Protein AF-A0A975AZ81-F1 (afdb_monomer_lite)

Sequence (62 aa):
MRDYEDLPRELKSKIEEICELDPYGLSPKTLYKNIYTSSGSYVKLAEIFEVMPSLVKAIKEC

Secondary structure (DSSP, 8-state):
---GGGS-HHHHHHHHHHHHT-TT---HHHHHHHHHH--S-HHHHHHHTTS-HHHHHHHH--

pLDDT: mean 92.35, std 5.17, range [64.19, 96.62]

Structure (mmCIF, N/CA/C/O backbone):
data_AF-A0A975AZ81-F1
#
_entry.id   AF-A0A975AZ81-F1
#
loop_
_atom_site.group_PDB
_atom_site.id
_atom_site.type_symbol
_atom_site.label_atom_id
_atom_site.label_alt_id
_atom_site.label_comp_id
_atom_site.label_asym_id
_atom_site.label_entity_id
_atom_site.label_seq_id
_atom_site.pdbx_PDB_ins_code
_atom_site.Cartn_x
_atom_site.Cartn_y
_atom_site.Cartn_z
_atom_site.occupancy
_atom_site.B_iso_or_equiv
_atom_site.auth_seq_id
_atom_site.auth_comp_id
_atom_site.auth_asym_id
_atom_site.auth_atom_id
_atom_site.pdbx_PDB_model_num
ATOM 1 N N . MET A 1 1 ? 14.054 -4.758 -0.717 1.00 64.19 1 MET A N 1
ATOM 2 C CA . MET A 1 1 ? 12.676 -4.313 -0.998 1.00 64.19 1 MET A CA 1
ATOM 3 C C . MET A 1 1 ? 12.380 -4.758 -2.413 1.00 64.19 1 MET A C 1
ATOM 5 O O . MET A 1 1 ? 13.182 -4.418 -3.270 1.00 64.19 1 MET A O 1
ATOM 9 N N . ARG A 1 2 ? 11.353 -5.588 -2.642 1.00 77.69 2 ARG A N 1
ATOM 10 C CA . ARG A 1 2 ? 10.926 -5.879 -4.020 1.00 77.69 2 ARG A CA 1
ATOM 11 C C . ARG A 1 2 ? 10.377 -4.601 -4.630 1.00 77.69 2 ARG A C 1
ATOM 13 O O . ARG A 1 2 ? 9.719 -3.833 -3.918 1.00 77.69 2 ARG A O 1
ATOM 20 N N . ASP A 1 3 ? 10.652 -4.361 -5.899 1.00 86.94 3 ASP A N 1
ATOM 21 C CA . ASP A 1 3 ? 10.031 -3.241 -6.584 1.00 86.94 3 ASP A CA 1
ATOM 22 C C . ASP A 1 3 ? 8.559 -3.557 -6.864 1.00 86.94 3 ASP A C 1
ATOM 24 O O . ASP A 1 3 ? 8.154 -4.716 -6.945 1.00 86.94 3 ASP A O 1
ATOM 28 N N . TYR A 1 4 ? 7.737 -2.514 -7.008 1.00 89.81 4 TYR A N 1
ATOM 29 C CA . TYR A 1 4 ? 6.326 -2.672 -7.388 1.00 89.81 4 TYR A CA 1
ATOM 30 C C . TYR A 1 4 ? 6.174 -3.500 -8.678 1.00 89.81 4 TYR A C 1
ATOM 32 O O . TYR A 1 4 ? 5.240 -4.287 -8.833 1.00 89.81 4 TYR A O 1
ATOM 40 N N . GLU A 1 5 ? 7.132 -3.354 -9.596 1.00 90.19 5 GLU A N 1
ATOM 41 C CA . GLU A 1 5 ? 7.159 -4.071 -10.870 1.00 90.19 5 GLU A CA 1
ATOM 42 C C . GLU A 1 5 ? 7.341 -5.587 -10.706 1.00 90.19 5 GLU A C 1
ATOM 44 O O . GLU A 1 5 ? 6.851 -6.343 -11.546 1.00 90.19 5 GLU A O 1
ATOM 49 N N . ASP A 1 6 ? 7.934 -6.038 -9.600 1.00 90.56 6 ASP A N 1
ATOM 50 C CA . ASP A 1 6 ? 8.179 -7.457 -9.315 1.00 90.56 6 ASP A CA 1
ATOM 51 C C . ASP A 1 6 ? 7.005 -8.135 -8.595 1.00 90.56 6 ASP A C 1
ATOM 53 O O . ASP A 1 6 ? 7.041 -9.340 -8.331 1.00 90.56 6 ASP A O 1
ATOM 57 N N . LEU A 1 7 ? 5.959 -7.382 -8.237 1.00 91.19 7 LEU A N 1
ATOM 58 C CA . LEU A 1 7 ? 4.813 -7.945 -7.534 1.00 91.19 7 LEU A CA 1
ATOM 59 C C . LEU A 1 7 ? 4.025 -8.914 -8.432 1.00 91.19 7 LEU A C 1
ATOM 61 O O . LEU A 1 7 ? 3.942 -8.722 -9.651 1.00 91.19 7 LEU A O 1
ATOM 65 N N . PRO A 1 8 ? 3.368 -9.930 -7.850 1.00 93.06 8 PRO A N 1
ATOM 66 C CA . PRO A 1 8 ? 2.396 -10.736 -8.573 1.00 93.06 8 PRO A CA 1
ATOM 67 C C . PRO A 1 8 ? 1.331 -9.851 -9.226 1.00 93.06 8 PRO A C 1
ATOM 69 O O . PRO A 1 8 ? 0.857 -8.888 -8.620 1.00 93.06 8 PRO A O 1
ATOM 72 N N . ARG A 1 9 ? 0.916 -10.197 -10.450 1.00 93.44 9 ARG A N 1
ATOM 73 C CA . ARG A 1 9 ? -0.086 -9.427 -11.207 1.00 93.44 9 ARG A CA 1
ATOM 74 C C . ARG A 1 9 ? -1.369 -9.199 -10.406 1.00 93.44 9 ARG A C 1
ATOM 76 O O . ARG A 1 9 ? -1.870 -8.087 -10.388 1.00 93.44 9 ARG A O 1
ATOM 83 N N . GLU A 1 10 ? -1.845 -10.221 -9.698 1.00 93.25 10 GLU A N 1
ATOM 84 C CA . GLU A 1 10 ? -3.039 -10.121 -8.849 1.00 93.25 10 GLU A CA 1
ATOM 85 C C . GLU A 1 10 ? -2.888 -9.095 -7.720 1.00 93.25 10 GLU A C 1
ATOM 87 O O . GLU A 1 10 ? -3.848 -8.416 -7.366 1.00 93.25 10 GLU A O 1
ATOM 92 N N . LEU A 1 11 ? -1.685 -8.970 -7.147 1.00 93.62 11 LEU A N 1
ATOM 93 C CA . LEU A 1 11 ? -1.417 -7.992 -6.099 1.00 93.62 11 LEU A CA 1
ATOM 94 C C . LEU A 1 11 ? -1.359 -6.575 -6.677 1.00 93.62 11 LEU A C 1
ATOM 96 O O . LEU A 1 11 ? -1.920 -5.666 -6.074 1.00 93.62 11 LEU A O 1
ATOM 100 N N . LYS A 1 12 ? -0.752 -6.397 -7.859 1.00 95.19 12 LYS A N 1
ATOM 101 C CA . LYS A 1 12 ? -0.759 -5.108 -8.572 1.00 95.19 12 LYS A CA 1
ATOM 102 C C . LYS A 1 12 ? -2.176 -4.653 -8.895 1.00 95.19 12 LYS A C 1
ATOM 104 O O . LYS A 1 12 ? -2.531 -3.542 -8.529 1.00 95.19 12 LYS A O 1
ATOM 109 N N . SER A 1 13 ? -3.005 -5.534 -9.459 1.00 94.94 13 SER A N 1
ATOM 110 C CA . SER A 1 13 ? -4.390 -5.197 -9.807 1.00 94.94 13 SER A CA 1
ATOM 111 C C . SER A 1 13 ? -5.206 -4.739 -8.597 1.00 94.94 13 SER A C 1
ATOM 113 O O . SER A 1 13 ? -5.916 -3.749 -8.691 1.00 94.94 13 SER A O 1
ATOM 115 N N . LYS A 1 14 ? -5.037 -5.364 -7.423 1.00 94.25 14 LYS A N 1
ATOM 116 C CA . LYS A 1 14 ? -5.711 -4.909 -6.191 1.00 94.25 14 LYS A CA 1
ATOM 117 C C . LYS A 1 14 ? -5.264 -3.522 -5.731 1.00 94.25 14 LYS A C 1
ATOM 119 O O . LYS A 1 14 ? -6.068 -2.762 -5.206 1.00 94.25 14 LYS A O 1
ATOM 124 N N . ILE A 1 15 ? -3.974 -3.211 -5.865 1.00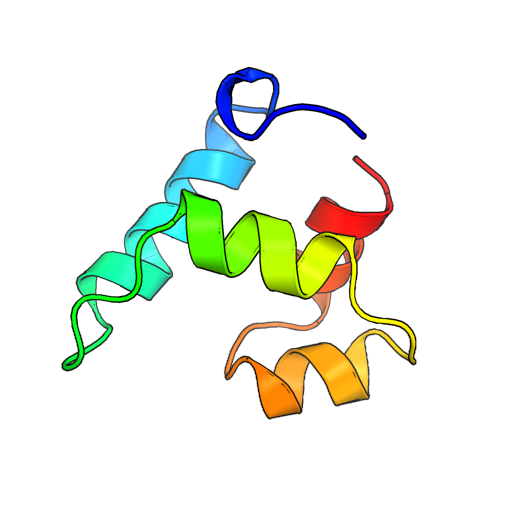 94.50 15 ILE A N 1
ATOM 125 C CA . ILE A 1 15 ? -3.438 -1.891 -5.506 1.00 94.50 15 ILE A CA 1
ATOM 126 C C . ILE A 1 15 ? -3.939 -0.843 -6.513 1.00 94.50 15 ILE A C 1
ATOM 128 O O . ILE A 1 15 ? -4.308 0.255 -6.113 1.00 94.50 15 ILE A O 1
ATOM 132 N N . GLU A 1 16 ? -3.991 -1.194 -7.799 1.00 94.88 16 GLU A N 1
ATOM 133 C CA . GLU A 1 16 ? -4.513 -0.345 -8.875 1.00 94.88 16 GLU A CA 1
ATOM 134 C C . GLU A 1 16 ? -5.996 -0.021 -8.684 1.00 94.88 16 GLU A C 1
ATOM 136 O O . GLU A 1 16 ? -6.340 1.154 -8.697 1.00 94.88 16 GLU A O 1
ATOM 141 N N . GLU A 1 17 ? -6.843 -1.013 -8.398 1.00 94.06 17 GLU A N 1
ATOM 142 C CA . GLU A 1 17 ? -8.278 -0.813 -8.132 1.00 94.06 17 GLU A CA 1
ATOM 143 C C . GLU A 1 17 ? -8.531 0.180 -6.986 1.00 94.06 17 GLU A C 1
ATOM 145 O O . GLU A 1 17 ? -9.425 1.019 -7.066 1.00 94.06 17 GLU A O 1
ATOM 150 N N . ILE A 1 18 ? -7.724 0.125 -5.923 1.00 92.00 18 ILE A N 1
ATOM 151 C CA . ILE A 1 18 ? -7.830 1.067 -4.798 1.00 92.00 18 ILE A CA 1
ATOM 152 C C . ILE A 1 18 ? -7.451 2.481 -5.241 1.00 92.00 18 ILE A C 1
ATOM 154 O O . ILE A 1 18 ? -8.136 3.442 -4.906 1.00 92.00 18 ILE A O 1
ATOM 158 N N . CYS A 1 19 ? -6.370 2.609 -6.006 1.00 92.81 19 CYS A N 1
ATOM 159 C CA . CYS A 1 19 ? -5.886 3.891 -6.501 1.00 92.81 19 CYS A CA 1
ATOM 160 C C . CYS A 1 19 ? -6.797 4.515 -7.571 1.00 92.81 19 CYS A C 1
ATOM 162 O O . CYS A 1 19 ? -6.875 5.736 -7.649 1.00 92.81 19 CYS A O 1
ATOM 164 N N . GLU A 1 20 ? -7.498 3.715 -8.376 1.00 92.81 20 GLU A N 1
ATOM 165 C CA . GLU A 1 20 ? -8.495 4.209 -9.340 1.00 92.81 20 GLU A CA 1
ATOM 166 C C . GLU A 1 20 ? -9.705 4.851 -8.652 1.00 92.81 20 GLU A C 1
ATOM 168 O O . GLU A 1 20 ? -10.317 5.770 -9.198 1.00 92.81 20 GLU A O 1
ATOM 173 N N . LEU A 1 21 ? -10.040 4.382 -7.448 1.00 88.94 21 LEU A N 1
ATOM 174 C CA . LEU A 1 21 ? -11.128 4.916 -6.632 1.00 88.94 21 LEU A CA 1
ATOM 175 C C . LEU A 1 21 ? -10.691 6.095 -5.748 1.00 88.94 21 LEU A C 1
ATOM 177 O O . LEU A 1 21 ? -11.546 6.742 -5.141 1.00 88.94 21 LEU A O 1
ATOM 181 N N . ASP A 1 22 ? -9.389 6.387 -5.673 1.00 87.25 22 ASP A N 1
ATOM 182 C CA . ASP A 1 22 ? -8.856 7.466 -4.848 1.00 87.25 22 ASP A CA 1
ATOM 183 C C . ASP A 1 22 ? -9.083 8.842 -5.511 1.00 87.25 22 ASP A C 1
ATOM 185 O O . ASP A 1 22 ? -8.550 9.118 -6.592 1.00 87.25 22 ASP A O 1
ATOM 189 N N . PRO A 1 23 ? -9.820 9.766 -4.866 1.00 86.56 23 PRO A N 1
ATOM 190 C CA . PRO A 1 23 ? -10.130 11.073 -5.445 1.00 86.56 23 PRO A CA 1
ATOM 191 C C . PRO A 1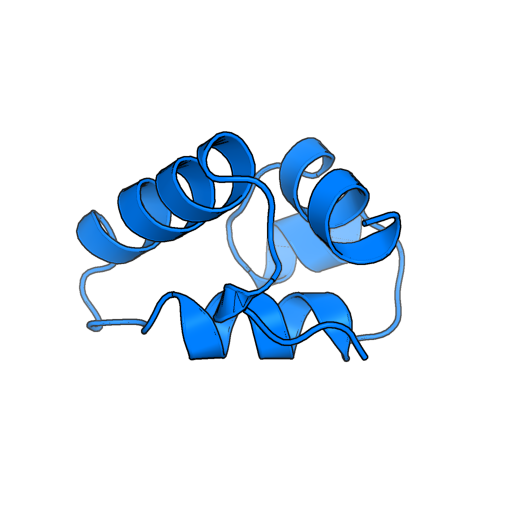 23 ? -8.918 12.018 -5.512 1.00 86.56 23 PRO A C 1
ATOM 193 O O . PRO A 1 23 ? -9.012 13.086 -6.121 1.00 86.56 23 PRO A O 1
ATOM 196 N N . TYR A 1 24 ? -7.792 11.656 -4.892 1.00 86.62 24 TYR A N 1
ATOM 197 C CA . TYR A 1 24 ? -6.577 12.468 -4.812 1.00 86.62 24 TYR A CA 1
ATOM 198 C C . TYR A 1 24 ? -5.476 12.012 -5.780 1.00 86.62 24 TYR A C 1
ATOM 200 O O . TYR A 1 24 ? -4.408 12.629 -5.824 1.00 86.62 24 TYR A O 1
ATOM 208 N N . GLY A 1 25 ? -5.728 10.979 -6.590 1.00 87.06 25 GLY A N 1
ATOM 209 C CA . GLY A 1 25 ? -4.778 10.477 -7.580 1.00 87.06 25 GLY A CA 1
ATOM 210 C C . GLY A 1 25 ? -3.570 9.770 -6.960 1.00 87.06 25 GLY A C 1
ATOM 211 O O . GLY A 1 25 ? -2.453 9.877 -7.478 1.00 87.06 25 GLY A O 1
ATOM 212 N N . LEU A 1 26 ? -3.763 9.070 -5.839 1.00 91.31 26 LEU A N 1
ATOM 213 C CA . LEU A 1 26 ? -2.730 8.263 -5.201 1.00 91.31 26 LEU A CA 1
ATOM 214 C C . LEU A 1 26 ? -2.153 7.247 -6.191 1.00 91.31 26 LEU A C 1
ATOM 216 O O . LEU A 1 26 ? -2.862 6.406 -6.730 1.00 91.31 26 LEU A O 1
ATOM 220 N N . SER A 1 27 ? -0.835 7.284 -6.407 1.00 94.31 27 SER A N 1
ATOM 221 C CA . SER A 1 27 ? -0.206 6.325 -7.316 1.00 94.31 27 SER A CA 1
ATOM 222 C C . SER A 1 27 ? -0.080 4.931 -6.671 1.00 94.31 27 SER A C 1
ATOM 224 O O . SER A 1 27 ? 0.349 4.844 -5.510 1.00 94.31 27 SER A O 1
ATO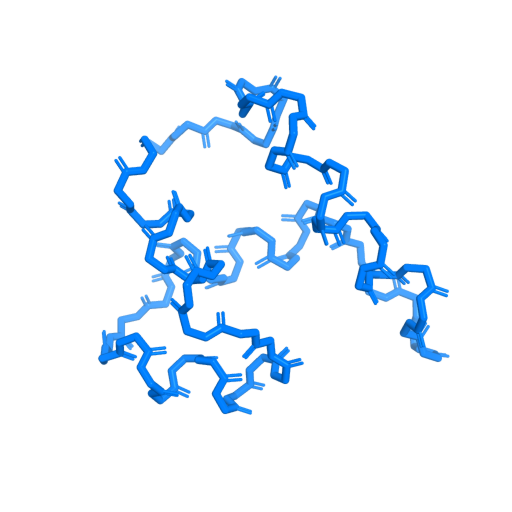M 226 N N . PRO A 1 28 ? -0.323 3.833 -7.417 1.00 94.94 28 PRO A N 1
ATOM 227 C CA . PRO A 1 28 ? -0.147 2.463 -6.918 1.00 94.94 28 PRO A CA 1
ATOM 228 C C . PRO A 1 28 ? 1.249 2.201 -6.342 1.00 94.94 28 PRO A C 1
ATOM 230 O O . PRO A 1 28 ? 1.408 1.584 -5.286 1.00 94.94 28 PRO A O 1
ATOM 233 N N . LYS A 1 29 ? 2.283 2.752 -6.991 1.00 95.06 29 LYS A N 1
ATOM 234 C CA . LYS A 1 29 ? 3.681 2.657 -6.541 1.00 95.06 29 LYS A CA 1
ATOM 235 C C . LYS A 1 29 ? 3.897 3.347 -5.197 1.00 95.06 29 LYS A C 1
ATOM 237 O O . LYS A 1 29 ? 4.622 2.824 -4.350 1.00 95.06 29 LYS A O 1
ATOM 242 N N . THR A 1 30 ? 3.275 4.509 -5.001 1.00 94.06 30 THR A N 1
ATOM 243 C CA . THR A 1 30 ? 3.341 5.259 -3.742 1.00 94.06 30 THR A CA 1
ATOM 244 C C . THR A 1 30 ? 2.636 4.498 -2.628 1.00 94.06 30 THR A C 1
ATOM 246 O O . THR A 1 30 ? 3.232 4.313 -1.568 1.00 94.06 30 THR A O 1
ATOM 249 N N . LEU A 1 31 ? 1.417 4.004 -2.870 1.00 94.69 31 LEU A N 1
ATOM 250 C CA . LEU A 1 31 ? 0.663 3.218 -1.892 1.00 94.69 31 LEU A CA 1
ATOM 251 C C . LEU A 1 31 ? 1.447 1.970 -1.462 1.00 94.69 31 LEU A C 1
ATOM 253 O O . LEU A 1 31 ? 1.677 1.766 -0.269 1.00 94.69 31 LEU A O 1
ATOM 257 N N . TYR A 1 32 ? 1.953 1.198 -2.429 1.00 95.50 32 TYR A N 1
ATOM 258 C CA . TYR A 1 32 ? 2.811 0.043 -2.166 1.00 95.50 32 TYR A CA 1
ATOM 259 C C . TYR A 1 32 ? 4.021 0.411 -1.302 1.00 95.50 32 TYR A C 1
ATOM 261 O O . TYR A 1 32 ? 4.259 -0.208 -0.263 1.00 95.50 32 TYR A O 1
ATOM 269 N N . LYS A 1 33 ? 4.776 1.439 -1.707 1.00 94.38 33 LYS A N 1
ATOM 270 C CA . LYS A 1 33 ? 5.988 1.864 -1.003 1.00 94.38 33 LYS A CA 1
ATOM 271 C C . LYS A 1 33 ? 5.679 2.301 0.425 1.00 94.38 33 LYS A C 1
ATOM 273 O O . LYS A 1 33 ? 6.405 1.916 1.343 1.00 94.38 33 LYS A O 1
ATOM 278 N N . ASN A 1 34 ? 4.610 3.064 0.621 1.00 94.19 34 ASN A N 1
ATOM 279 C CA . ASN A 1 34 ? 4.206 3.553 1.933 1.00 94.19 34 ASN A CA 1
ATOM 280 C C . ASN A 1 34 ? 3.807 2.396 2.851 1.00 94.19 34 ASN A C 1
ATOM 282 O O . ASN A 1 34 ? 4.329 2.302 3.963 1.00 94.19 34 ASN A O 1
ATOM 286 N N . ILE A 1 35 ? 2.977 1.463 2.374 1.00 94.88 35 ILE A N 1
ATOM 287 C CA . ILE A 1 35 ? 2.597 0.274 3.144 1.00 94.88 35 ILE A CA 1
ATOM 288 C C . ILE A 1 35 ? 3.842 -0.558 3.473 1.00 94.88 35 ILE A C 1
ATOM 290 O O . ILE A 1 35 ? 4.075 -0.887 4.637 1.00 94.88 35 ILE A O 1
ATOM 294 N N . TYR A 1 36 ? 4.675 -0.869 2.478 1.00 94.06 36 TYR A N 1
ATOM 295 C CA . TYR A 1 36 ? 5.844 -1.732 2.645 1.00 94.06 36 TYR A CA 1
ATOM 296 C C . TYR A 1 36 ? 6.891 -1.149 3.602 1.00 94.06 36 TYR A C 1
ATOM 298 O O . TYR A 1 36 ? 7.494 -1.895 4.372 1.00 94.06 36 TYR A O 1
ATOM 306 N N . THR A 1 37 ? 7.092 0.168 3.612 1.00 93.88 37 THR A N 1
ATOM 307 C CA . THR A 1 37 ? 8.107 0.820 4.463 1.00 93.88 37 THR A CA 1
ATOM 308 C C . THR A 1 37 ? 7.598 1.202 5.853 1.00 93.88 37 THR A C 1
ATOM 310 O O . THR A 1 37 ? 8.397 1.286 6.783 1.00 93.88 37 THR A O 1
ATOM 313 N N . SER A 1 38 ? 6.286 1.367 6.034 1.00 95.12 38 SER A N 1
ATOM 314 C CA . SER A 1 38 ? 5.698 1.727 7.332 1.00 95.12 38 SER A CA 1
ATOM 315 C C . SER A 1 38 ? 5.809 0.601 8.360 1.00 95.12 38 SER A C 1
ATOM 317 O O . SER A 1 38 ? 5.626 -0.568 8.036 1.00 95.12 38 SER A O 1
ATOM 319 N N . SER A 1 39 ? 6.065 0.919 9.624 1.00 93.38 39 SER A N 1
ATOM 320 C CA . SER A 1 39 ? 6.078 -0.054 10.721 1.00 93.38 39 SER A CA 1
ATOM 321 C C . SER A 1 39 ? 4.752 -0.044 11.487 1.00 93.38 39 SER A C 1
ATOM 323 O O . SER A 1 39 ? 4.074 0.976 11.573 1.00 93.38 39 SER A O 1
ATOM 325 N N . GLY A 1 40 ? 4.359 -1.192 12.042 1.00 92.94 40 GLY A N 1
ATOM 326 C CA . GLY A 1 40 ? 3.117 -1.321 12.807 1.00 92.94 40 GLY A CA 1
ATOM 327 C C . GLY A 1 40 ? 2.385 -2.633 12.550 1.00 92.94 40 GLY A C 1
ATOM 328 O O . GLY A 1 40 ? 2.843 -3.479 11.782 1.00 92.94 40 GLY A O 1
ATOM 329 N N . SER A 1 41 ? 1.240 -2.807 13.214 1.00 95.75 41 SER A N 1
ATOM 330 C CA . SER A 1 41 ? 0.363 -3.953 12.969 1.00 95.75 41 SER A CA 1
ATOM 331 C C . SER A 1 41 ? -0.378 -3.798 11.642 1.00 95.75 41 SER A C 1
ATOM 333 O O . SER A 1 41 ? -0.692 -2.684 11.221 1.00 95.75 41 SER A O 1
ATOM 335 N N . TYR A 1 42 ? -0.719 -4.920 11.003 1.00 96.38 42 TYR A N 1
ATOM 336 C CA . TYR A 1 42 ? -1.443 -4.903 9.727 1.00 96.38 42 TYR A CA 1
ATOM 337 C C . TYR A 1 42 ? -2.786 -4.174 9.813 1.00 96.38 42 TYR A C 1
ATOM 339 O O . TYR A 1 42 ? -3.155 -3.485 8.872 1.00 96.38 42 TYR A O 1
ATOM 347 N N . VAL A 1 43 ? -3.476 -4.278 10.953 1.00 96.38 43 VAL A N 1
ATOM 348 C CA . VAL A 1 43 ? -4.753 -3.592 11.201 1.00 96.38 43 VAL A CA 1
ATOM 349 C C . VAL A 1 43 ? -4.574 -2.074 11.221 1.00 96.38 43 VAL A C 1
ATOM 351 O O . VAL A 1 43 ? -5.285 -1.375 10.514 1.00 96.38 43 VAL A O 1
ATOM 354 N N . LYS A 1 44 ? -3.576 -1.559 11.950 1.00 96.31 44 LYS A N 1
ATOM 355 C CA . LYS A 1 44 ? -3.335 -0.109 12.021 1.00 96.31 44 LYS A CA 1
ATOM 356 C C . LYS A 1 44 ? -2.913 0.473 10.678 1.00 96.31 44 LYS A C 1
ATOM 358 O O . LYS A 1 44 ? -3.349 1.553 10.311 1.00 96.31 44 LYS A O 1
ATOM 363 N N . LEU A 1 45 ? -2.056 -0.232 9.943 1.00 96.62 45 LEU A N 1
ATOM 364 C CA . LEU A 1 45 ? -1.652 0.209 8.608 1.00 96.62 45 LEU A CA 1
ATOM 365 C C . LEU A 1 45 ? -2.841 0.200 7.639 1.00 96.62 45 LEU A C 1
ATOM 367 O O . LEU A 1 45 ? -2.976 1.120 6.844 1.00 96.62 45 LEU A O 1
ATOM 371 N N . ALA A 1 46 ? -3.714 -0.801 7.731 1.00 96.31 46 ALA A N 1
ATOM 372 C CA . ALA A 1 46 ? -4.940 -0.861 6.944 1.00 96.31 46 ALA A CA 1
ATOM 373 C C . ALA A 1 46 ? -5.871 0.325 7.220 1.00 96.31 46 ALA A C 1
ATOM 375 O O . ALA A 1 46 ? -6.375 0.920 6.277 1.00 96.31 46 ALA A O 1
ATOM 376 N N . GLU A 1 47 ? -6.033 0.713 8.485 1.00 96.00 47 GLU A N 1
ATOM 377 C CA . GLU A 1 47 ? -6.797 1.908 8.865 1.00 96.00 47 GLU A CA 1
ATOM 378 C C . GLU A 1 47 ? -6.161 3.197 8.322 1.00 96.00 47 GLU A C 1
ATOM 380 O O . GLU A 1 47 ? -6.861 4.026 7.758 1.00 96.00 47 GLU A O 1
ATOM 385 N N . ILE A 1 48 ? -4.837 3.356 8.449 1.00 94.12 48 ILE A N 1
ATOM 386 C CA . ILE A 1 48 ? -4.111 4.560 7.996 1.00 94.12 48 ILE A CA 1
ATOM 387 C C . ILE A 1 48 ? -4.192 4.742 6.479 1.00 94.12 48 ILE A C 1
ATOM 389 O O . ILE A 1 48 ? -4.301 5.867 6.002 1.00 94.12 48 ILE A O 1
ATOM 393 N N . PHE A 1 49 ? -4.072 3.649 5.727 1.00 92.44 49 PHE A N 1
ATOM 394 C CA . PHE A 1 49 ? -4.063 3.680 4.266 1.00 92.44 49 PHE A CA 1
ATOM 395 C C . PHE A 1 49 ? -5.438 3.408 3.651 1.00 92.44 49 PHE A C 1
ATOM 397 O O . PHE A 1 49 ? -5.525 3.300 2.435 1.00 92.44 49 PHE A O 1
ATOM 404 N N . GLU A 1 50 ? -6.482 3.275 4.474 1.00 92.31 50 GLU A N 1
ATOM 405 C CA . GLU A 1 50 ? -7.853 2.975 4.044 1.00 92.31 50 GLU A CA 1
ATOM 406 C C . GLU A 1 50 ?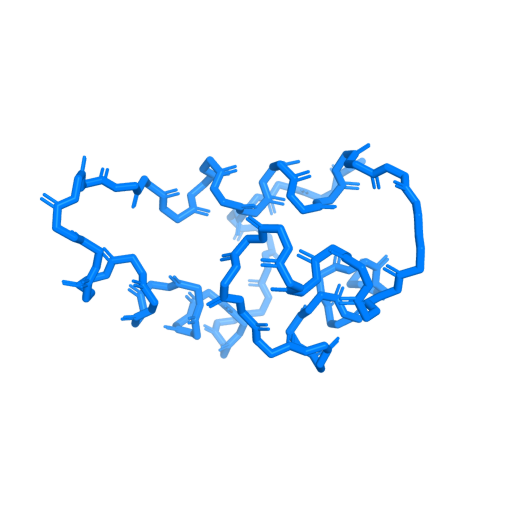 -7.946 1.733 3.131 1.00 92.31 50 GLU A C 1
ATOM 408 O O . GLU A 1 50 ? -8.693 1.684 2.157 1.00 92.31 50 GLU A O 1
ATOM 413 N N . VAL A 1 51 ? -7.179 0.686 3.457 1.00 93.69 51 VAL A N 1
ATOM 414 C CA . VAL A 1 51 ? -7.131 -0.581 2.706 1.00 93.69 51 VAL A CA 1
ATOM 415 C C . VAL A 1 51 ? -7.504 -1.779 3.577 1.00 93.69 51 VAL A C 1
ATOM 417 O O . VAL A 1 51 ? -7.560 -1.701 4.799 1.00 93.69 51 VAL A O 1
ATOM 420 N N . MET A 1 52 ? -7.703 -2.953 2.971 1.00 94.62 52 MET A N 1
ATOM 421 C CA . MET A 1 52 ? -7.927 -4.180 3.741 1.00 94.62 52 MET A CA 1
ATOM 422 C C . MET A 1 52 ? -6.643 -4.668 4.451 1.00 94.62 52 MET A C 1
ATOM 424 O O . MET A 1 52 ? -5.581 -4.721 3.824 1.00 94.62 52 MET A O 1
ATOM 428 N N . PRO A 1 53 ? -6.720 -5.174 5.702 1.00 96.56 53 PRO A N 1
ATOM 429 C CA . PRO A 1 53 ? -5.569 -5.775 6.394 1.00 96.56 53 PRO A CA 1
ATOM 430 C C . PRO A 1 53 ? -4.918 -6.938 5.637 1.00 96.56 53 PRO A C 1
ATOM 432 O O 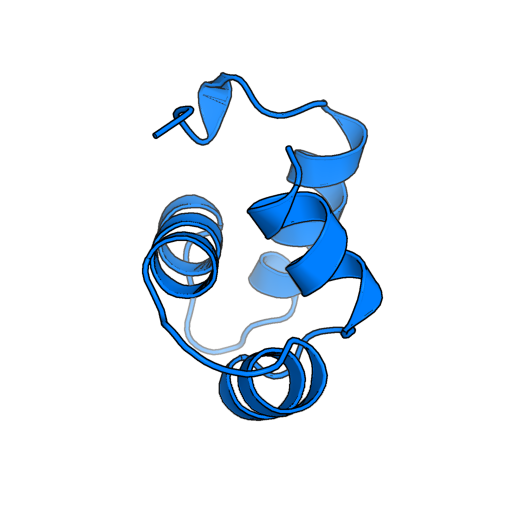. PRO A 1 53 ? -3.709 -7.147 5.731 1.00 96.56 53 PRO A O 1
ATOM 435 N N . SER A 1 54 ? -5.706 -7.686 4.860 1.00 95.38 54 SER A N 1
ATOM 436 C CA . SER A 1 54 ? -5.211 -8.762 3.996 1.00 95.38 54 SER A CA 1
ATOM 437 C C . SER A 1 54 ? -4.288 -8.247 2.890 1.00 95.38 54 SER A C 1
ATOM 439 O O . SER A 1 54 ? -3.304 -8.914 2.576 1.00 95.38 54 SER A O 1
ATOM 441 N N . LEU A 1 55 ? -4.553 -7.056 2.343 1.00 94.69 55 LEU A N 1
ATOM 442 C CA . LEU A 1 55 ? -3.687 -6.422 1.353 1.00 94.69 55 LEU A CA 1
ATOM 443 C C . LEU A 1 55 ? -2.367 -5.979 1.985 1.00 94.69 55 LEU A C 1
ATOM 445 O O . LEU A 1 55 ? -1.304 -6.246 1.433 1.00 94.69 55 LEU A O 1
ATOM 449 N N . VAL A 1 56 ? -2.423 -5.372 3.174 1.00 96.31 56 VAL A N 1
ATOM 450 C CA . VAL A 1 56 ? -1.218 -4.990 3.927 1.00 96.31 56 VAL A CA 1
ATOM 451 C C . VAL A 1 56 ? -0.343 -6.208 4.199 1.00 96.31 56 VAL A C 1
ATOM 453 O O . VAL A 1 56 ? 0.863 -6.164 3.955 1.00 96.31 56 VAL A O 1
ATOM 456 N N . LYS A 1 57 ? -0.945 -7.306 4.669 1.00 95.62 57 LYS A N 1
ATOM 457 C CA . LYS A 1 57 ? -0.239 -8.569 4.900 1.00 95.62 57 LYS A CA 1
ATOM 458 C C . LYS A 1 57 ? 0.403 -9.087 3.611 1.00 95.62 57 LYS A C 1
ATOM 460 O O . LYS A 1 57 ? 1.594 -9.378 3.615 1.00 95.62 57 LYS A O 1
ATOM 465 N N . ALA A 1 58 ? -0.350 -9.125 2.510 1.00 93.88 58 ALA A N 1
ATOM 466 C CA . ALA A 1 58 ? 0.155 -9.571 1.214 1.00 93.88 58 ALA A CA 1
ATOM 467 C C . ALA A 1 58 ? 1.337 -8.724 0.721 1.00 93.88 58 ALA A C 1
ATOM 469 O O . ALA A 1 58 ? 2.308 -9.281 0.233 1.00 93.88 58 ALA A O 1
ATOM 470 N N . ILE A 1 59 ? 1.296 -7.400 0.899 1.00 93.06 59 ILE A N 1
ATOM 471 C CA . ILE A 1 59 ? 2.399 -6.493 0.547 1.00 93.06 59 ILE A CA 1
ATOM 472 C C . ILE A 1 59 ? 3.632 -6.739 1.430 1.00 93.06 59 ILE A C 1
ATOM 474 O O . ILE A 1 59 ? 4.759 -6.703 0.943 1.00 93.06 59 ILE A O 1
ATOM 478 N N . LYS A 1 60 ? 3.433 -6.971 2.731 1.00 91.38 60 LYS A N 1
ATOM 479 C CA . LYS A 1 60 ? 4.513 -7.137 3.717 1.00 91.38 60 LYS A CA 1
ATOM 480 C C . LYS A 1 60 ? 5.217 -8.485 3.647 1.00 91.38 60 LYS A C 1
ATOM 482 O O . LYS A 1 60 ? 6.403 -8.555 3.954 1.00 91.38 60 LYS A O 1
ATOM 487 N N . GLU A 1 61 ? 4.482 -9.529 3.293 1.00 90.56 61 GLU A N 1
ATOM 488 C CA . GLU A 1 61 ? 4.975 -10.905 3.207 1.00 90.56 61 GLU A CA 1
ATOM 489 C C . GLU A 1 61 ? 5.348 -11.307 1.770 1.00 90.56 61 GLU A C 1
ATOM 491 O O . GLU A 1 61 ? 5.704 -12.462 1.542 1.00 90.56 61 GLU A O 1
ATOM 496 N N . CYS A 1 62 ? 5.257 -10.372 0.811 1.00 7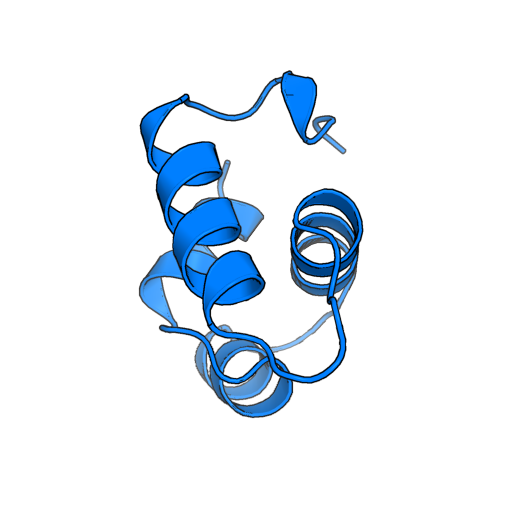8.62 62 CYS A N 1
ATOM 497 C CA . CYS A 1 62 ? 5.546 -10.630 -0.596 1.00 78.62 62 CYS A CA 1
ATOM 498 C C . CYS A 1 62 ? 7.017 -10.966 -0.852 1.00 78.62 62 CYS A C 1
ATOM 500 O O . CYS A 1 62 ? 7.917 -10.195 -0.444 1.00 78.62 62 CYS A O 1
#

Radius of gyration: 10.57 Å; chains: 1; bounding box: 24×23×24 Å

Foldseek 3Di:
DDQLVPDDPVLLVLLVVVQVPDPVNDDSRNLLVCLQPDDDQLVVSCVVSVHDSVSSVSSNVD

Organism: NCBI:txid2672570